Protein AF-A0AAW2R9Z6-F1 (afdb_monomer_lite)

Secondary structure (DSSP, 8-state):
---TTSSTTSB-TTT--B--TTS--EEETTTEEESSHHHHHHHHHHHHHTTS---------------

Structure (mmCIF, N/CA/C/O backbone):
data_AF-A0AAW2R9Z6-F1
#
_entry.id   AF-A0AAW2R9Z6-F1
#
loop_
_atom_site.group_PDB
_atom_site.id
_atom_site.type_symbol
_atom_site.label_atom_id
_atom_site.label_alt_id
_atom_site.label_comp_id
_atom_site.label_asym_id
_atom_site.label_entity_id
_atom_site.label_seq_id
_atom_site.pdbx_PDB_ins_code
_atom_site.Cartn_x
_atom_site.Cartn_y
_atom_site.Cartn_z
_atom_site.occupancy
_atom_site.B_iso_or_equiv
_atom_site.auth_seq_id
_atom_site.auth_comp_id
_atom_site.auth_asym_id
_atom_site.auth_atom_id
_atom_site.pdbx_PDB_model_num
ATOM 1 N N . MET A 1 1 ? -20.249 -19.308 6.468 1.00 40.75 1 MET A N 1
ATOM 2 C CA . MET A 1 1 ? -19.522 -18.863 5.263 1.00 40.75 1 MET A CA 1
ATOM 3 C C . MET A 1 1 ? -18.389 -17.968 5.734 1.00 40.75 1 MET A C 1
ATOM 5 O O . MET A 1 1 ? -18.574 -16.763 5.814 1.00 40.75 1 MET A O 1
ATOM 9 N N . SER A 1 2 ? -17.275 -18.556 6.172 1.00 47.16 2 SER A N 1
ATOM 10 C CA . SER A 1 2 ? -16.106 -17.785 6.607 1.00 47.16 2 SER A CA 1
ATOM 11 C C . SER A 1 2 ? -15.213 -17.599 5.393 1.00 47.16 2 SER A C 1
ATOM 13 O O . SER A 1 2 ? -14.589 -18.557 4.947 1.00 47.16 2 SER A O 1
ATOM 15 N N . TYR A 1 3 ? -15.221 -16.401 4.816 1.00 53.12 3 TYR A N 1
ATOM 16 C CA . TYR A 1 3 ? -14.266 -16.033 3.778 1.00 53.12 3 TYR A CA 1
ATOM 17 C C . TYR A 1 3 ? -12.887 -15.911 4.445 1.00 53.12 3 TYR A C 1
ATOM 19 O O . TYR A 1 3 ? -12.723 -15.048 5.306 1.00 53.12 3 TYR A O 1
ATOM 27 N N . PRO A 1 4 ? -11.887 -16.741 4.099 1.00 52.62 4 PRO A N 1
ATOM 28 C CA . PRO A 1 4 ? -10.563 -16.714 4.730 1.00 52.62 4 PRO A CA 1
ATOM 29 C C . PRO A 1 4 ? -9.714 -15.509 4.274 1.00 52.62 4 PRO A C 1
ATOM 31 O O . PRO A 1 4 ? -8.489 -15.550 4.306 1.00 52.62 4 PRO A O 1
ATOM 34 N N . SER A 1 5 ? -10.351 -14.429 3.819 1.00 53.59 5 SER A N 1
ATOM 35 C CA . SER A 1 5 ? -9.722 -13.329 3.090 1.00 53.59 5 SER A CA 1
ATOM 36 C C . SER A 1 5 ? -9.664 -12.009 3.860 1.00 53.59 5 SER A C 1
ATOM 38 O O . SER A 1 5 ? -9.339 -10.981 3.278 1.00 53.59 5 SER A O 1
ATOM 40 N N . GLU A 1 6 ? -9.963 -11.999 5.161 1.00 52.84 6 GLU A N 1
ATOM 41 C CA . GLU A 1 6 ? -9.838 -10.781 5.983 1.00 52.84 6 GLU A CA 1
ATOM 42 C C . GLU A 1 6 ? -8.413 -10.547 6.511 1.00 52.84 6 GLU A C 1
ATOM 44 O O . GLU A 1 6 ? -8.103 -9.472 7.023 1.00 52.84 6 GLU A O 1
ATOM 49 N N . SER A 1 7 ? -7.513 -11.527 6.385 1.00 58.56 7 SER A N 1
ATOM 50 C CA . SER A 1 7 ? -6.204 -11.462 7.042 1.00 58.56 7 SER A CA 1
ATOM 51 C C . SER A 1 7 ? -5.137 -10.718 6.235 1.00 58.56 7 SER A C 1
ATOM 53 O O . SER A 1 7 ? -4.320 -10.022 6.832 1.00 58.56 7 SER A O 1
ATOM 55 N N . PHE A 1 8 ? -5.133 -10.794 4.901 1.00 64.12 8 PHE A N 1
ATOM 56 C CA . PHE A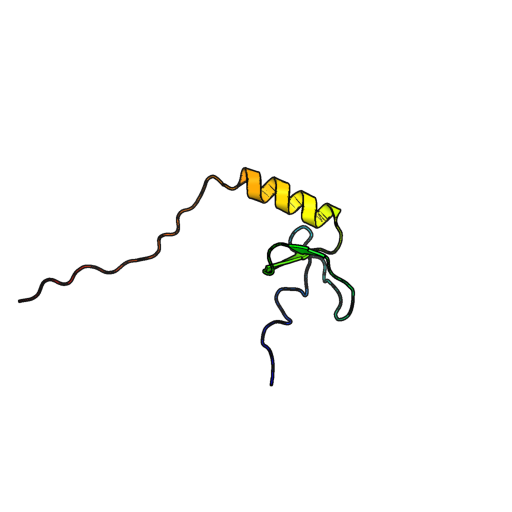 1 8 ? -4.052 -10.202 4.092 1.00 64.12 8 PHE A CA 1
ATOM 57 C C . PHE A 1 8 ? -4.182 -8.683 3.887 1.00 64.12 8 PHE A C 1
ATOM 59 O O . PHE A 1 8 ? -3.188 -8.011 3.631 1.00 64.12 8 PHE A O 1
ATOM 66 N N . LEU A 1 9 ? -5.377 -8.118 4.080 1.00 72.81 9 LEU A N 1
ATOM 67 C CA . LEU A 1 9 ? -5.635 -6.675 3.953 1.00 72.81 9 LEU A CA 1
ATOM 68 C C . LEU A 1 9 ? -5.673 -5.946 5.304 1.00 72.81 9 LEU A C 1
ATOM 70 O O . LEU A 1 9 ? -6.031 -4.772 5.371 1.00 72.81 9 LEU A O 1
ATOM 74 N N . SER A 1 10 ? -5.303 -6.631 6.387 1.00 76.69 10 SER A N 1
ATOM 75 C CA . SER A 1 10 ? -5.314 -6.073 7.743 1.00 76.69 10 SER A CA 1
ATOM 76 C C . SER A 1 10 ? -4.037 -5.301 8.095 1.00 76.69 10 SER A C 1
ATOM 78 O O . SER A 1 10 ? -3.941 -4.719 9.176 1.00 76.69 10 SER A O 1
ATOM 80 N N . PHE A 1 11 ? -3.057 -5.238 7.186 1.00 83.31 11 PHE A N 1
ATOM 81 C CA . PHE A 1 11 ? -1.810 -4.496 7.372 1.00 83.31 11 PHE A CA 1
ATOM 82 C C . PHE A 1 11 ? -1.382 -3.781 6.087 1.00 83.31 11 PHE A C 1
ATOM 84 O O . PHE A 1 11 ? -1.631 -4.243 4.979 1.00 83.31 11 PHE A O 1
ATOM 91 N N . CYS A 1 12 ? -0.721 -2.636 6.242 1.00 87.38 12 CYS A N 1
ATOM 92 C CA . CYS A 1 12 ? -0.137 -1.885 5.146 1.00 87.38 12 CYS A CA 1
ATOM 93 C C . CYS A 1 12 ? 1.090 -2.632 4.632 1.00 87.38 12 CYS A C 1
ATOM 95 O O . CYS A 1 12 ? 2.022 -2.858 5.398 1.00 87.38 12 CYS A O 1
ATOM 97 N N . TYR A 1 13 ? 1.133 -2.948 3.344 1.00 84.19 13 TYR A N 1
ATOM 98 C CA . TYR A 1 13 ? 2.248 -3.687 2.759 1.00 84.19 13 TYR A CA 1
ATOM 99 C C . TYR A 1 13 ? 3.572 -2.899 2.833 1.00 84.19 13 TYR A C 1
ATOM 101 O O . TYR A 1 13 ? 4.615 -3.454 3.162 1.00 84.19 13 TYR A O 1
ATOM 109 N N . CYS A 1 14 ? 3.510 -1.572 2.659 1.00 86.62 14 CYS A N 1
ATOM 110 C CA . CYS A 1 14 ? 4.683 -0.691 2.680 1.00 86.62 14 CYS A CA 1
ATOM 111 C C . CYS A 1 14 ? 5.252 -0.465 4.096 1.00 86.62 14 CYS A C 1
ATOM 113 O O . CYS A 1 14 ? 6.448 -0.612 4.327 1.00 86.62 14 CYS A O 1
ATOM 115 N N . CYS A 1 15 ? 4.409 -0.098 5.070 1.00 87.50 15 CYS A N 1
ATOM 116 C CA . CYS A 1 15 ? 4.869 0.295 6.413 1.00 87.50 15 CYS A CA 1
ATOM 117 C C . CYS A 1 15 ? 4.528 -0.708 7.523 1.00 87.50 15 CYS A C 1
ATOM 119 O O . CYS A 1 15 ? 4.771 -0.424 8.695 1.00 87.50 15 CYS A O 1
ATOM 121 N N . LYS A 1 16 ? 3.925 -1.852 7.176 1.00 83.25 16 LYS A N 1
ATOM 122 C CA . LYS A 1 16 ? 3.491 -2.931 8.085 1.00 83.25 16 LYS A CA 1
ATOM 123 C C . LYS A 1 16 ? 2.581 -2.486 9.239 1.00 83.25 16 LYS A C 1
ATOM 125 O O . LYS A 1 16 ? 2.393 -3.218 10.207 1.00 83.25 16 LYS A O 1
ATOM 130 N N . LYS A 1 17 ? 1.973 -1.297 9.147 1.00 86.12 17 LYS A N 1
ATOM 131 C CA . LYS A 1 17 ? 0.977 -0.822 10.121 1.00 86.12 17 LYS A CA 1
ATOM 132 C C . LYS A 1 17 ? -0.322 -1.592 9.983 1.00 86.12 17 LYS A C 1
ATOM 134 O O . LYS A 1 17 ? -0.765 -1.825 8.867 1.00 86.12 17 LYS A O 1
ATOM 139 N N . ASN A 1 18 ? -0.971 -1.888 11.102 1.00 85.38 18 ASN A N 1
ATOM 140 C CA . ASN A 1 18 ? -2.305 -2.471 11.086 1.00 85.38 18 ASN A CA 1
ATOM 141 C C . ASN A 1 18 ? -3.315 -1.496 10.450 1.00 85.38 18 ASN A C 1
ATOM 143 O O . ASN A 1 18 ? -3.460 -0.347 10.877 1.00 85.38 18 ASN A O 1
ATOM 147 N N . LEU A 1 19 ? -3.975 -1.968 9.400 1.00 82.12 19 LEU A N 1
ATOM 148 C CA . LEU A 1 19 ? -5.130 -1.347 8.782 1.00 82.12 19 LEU A CA 1
ATOM 149 C C . LEU A 1 19 ? -6.334 -1.836 9.577 1.00 82.12 19 LEU A C 1
ATOM 151 O O . LEU A 1 19 ? -6.774 -2.970 9.415 1.00 82.12 19 LEU A O 1
ATOM 155 N N . GLY A 1 20 ? -6.786 -1.010 10.520 1.00 74.88 20 GLY A N 1
ATOM 156 C CA . GLY A 1 20 ? -7.863 -1.392 11.429 1.00 74.88 20 GLY A CA 1
ATOM 157 C C . GLY A 1 20 ? -9.087 -1.916 10.673 1.00 74.88 20 GLY A C 1
ATOM 158 O O . GLY A 1 20 ? -9.461 -1.363 9.637 1.00 74.88 20 GLY A O 1
ATOM 159 N N . GLN A 1 21 ? -9.712 -2.968 11.207 1.00 67.69 21 GLN A N 1
ATOM 160 C CA . GLN A 1 21 ? -10.929 -3.549 10.638 1.00 67.69 21 GLN A CA 1
ATOM 161 C C . GLN A 1 21 ? -12.011 -2.470 10.477 1.00 67.69 21 GLN A C 1
ATOM 163 O O . GLN A 1 21 ? -12.324 -1.746 11.423 1.00 67.69 21 GLN A O 1
ATOM 168 N N . GLY A 1 22 ? -12.561 -2.349 9.266 1.00 66.12 22 GLY A N 1
ATOM 169 C CA . GLY A 1 22 ? -13.641 -1.408 8.954 1.00 66.12 22 GLY A CA 1
ATOM 170 C C . GLY A 1 22 ? -13.210 0.020 8.595 1.00 66.12 22 GLY A C 1
ATOM 171 O O . GLY A 1 22 ? -14.071 0.890 8.505 1.00 66.12 22 GLY A O 1
ATOM 172 N N . LYS A 1 23 ? -11.914 0.289 8.385 1.00 68.38 23 LYS A N 1
ATOM 173 C CA . LYS A 1 23 ? -11.455 1.541 7.757 1.00 68.38 23 LYS A CA 1
ATOM 174 C C . LYS A 1 23 ? -11.276 1.356 6.253 1.00 68.38 23 LYS A C 1
ATOM 176 O O . LYS A 1 23 ? -10.829 0.299 5.819 1.00 68.38 23 LYS A O 1
ATOM 181 N N . ASP A 1 24 ? -11.567 2.398 5.477 1.00 79.06 24 ASP A N 1
ATOM 182 C CA . ASP A 1 24 ? -11.229 2.435 4.055 1.00 79.06 24 ASP A CA 1
ATOM 183 C C . ASP A 1 24 ? -9.717 2.256 3.869 1.00 79.06 24 ASP A C 1
ATOM 185 O O . ASP A 1 24 ? -8.901 2.979 4.451 1.00 79.06 24 ASP A O 1
ATOM 189 N N . ILE A 1 25 ? -9.347 1.265 3.062 1.00 83.50 25 ILE A N 1
ATOM 190 C CA . ILE A 1 25 ? -7.961 0.928 2.737 1.00 83.50 25 ILE A CA 1
ATOM 191 C C . ILE A 1 25 ? -7.695 1.181 1.258 1.00 83.50 25 ILE A C 1
ATOM 193 O O . ILE A 1 25 ? -8.564 1.004 0.404 1.00 83.50 25 ILE A O 1
ATOM 197 N N . TYR A 1 26 ? -6.462 1.559 0.935 1.00 84.31 26 TYR A N 1
ATOM 198 C CA . TYR A 1 26 ? -6.045 1.731 -0.450 1.00 84.31 26 TYR A CA 1
ATOM 199 C C . TYR A 1 26 ? -5.559 0.388 -0.980 1.00 84.31 26 TYR A C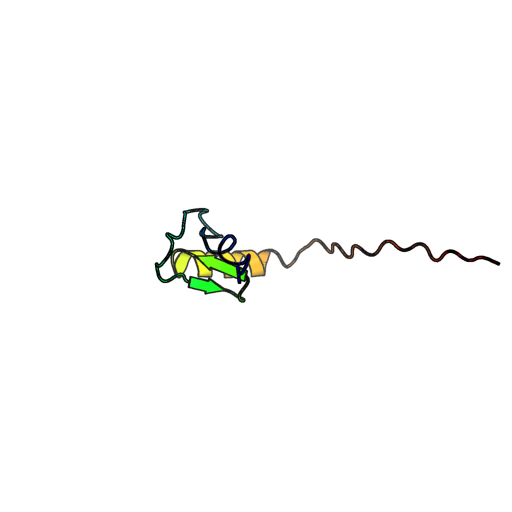 1
ATOM 201 O O . TYR A 1 26 ? -4.541 -0.117 -0.520 1.00 84.31 26 TYR A O 1
ATOM 209 N N . MET A 1 27 ? -6.268 -0.191 -1.944 1.00 83.19 27 MET A N 1
ATOM 210 C CA . MET A 1 27 ? -5.887 -1.465 -2.556 1.00 83.19 27 MET A CA 1
ATOM 211 C C . MET A 1 27 ? -5.072 -1.247 -3.840 1.00 83.19 27 MET A C 1
ATOM 213 O O . MET A 1 27 ? -5.313 -0.291 -4.584 1.00 83.19 27 MET A O 1
ATOM 217 N N . TYR A 1 28 ? -4.119 -2.136 -4.115 1.00 82.69 28 TYR A N 1
ATOM 218 C CA . TYR A 1 28 ? -3.378 -2.219 -5.376 1.00 82.69 28 TYR A CA 1
ATOM 219 C C . TYR A 1 28 ? -3.401 -3.660 -5.890 1.00 82.69 28 TYR A C 1
ATOM 221 O O . TYR A 1 28 ? -3.154 -4.591 -5.125 1.00 82.69 28 TYR A O 1
ATOM 229 N N . ARG A 1 29 ? -3.756 -3.831 -7.170 1.00 81.25 29 ARG A N 1
ATOM 230 C CA . ARG A 1 29 ? -3.868 -5.122 -7.885 1.00 81.25 29 ARG A CA 1
ATOM 231 C C . ARG A 1 29 ? -4.771 -6.194 -7.243 1.00 81.25 29 ARG A C 1
ATOM 233 O O . ARG A 1 29 ? -4.819 -7.304 -7.739 1.00 81.25 29 ARG A O 1
ATOM 240 N N . GLY A 1 30 ? -5.531 -5.866 -6.196 1.00 76.69 30 GLY A N 1
ATOM 241 C CA . GLY A 1 30 ? -6.412 -6.816 -5.501 1.00 76.69 30 GLY A CA 1
ATOM 242 C C . GLY A 1 30 ? -5.751 -7.563 -4.338 1.00 76.69 30 GLY A C 1
ATOM 243 O O . GLY A 1 30 ? -6.448 -8.156 -3.523 1.00 76.69 30 GLY A O 1
ATOM 244 N N . GLU A 1 31 ? -4.423 -7.492 -4.231 1.00 77.88 31 GLU A N 1
ATOM 245 C CA . GLU A 1 31 ? -3.628 -8.356 -3.345 1.00 77.88 31 GLU A CA 1
ATOM 246 C C . GLU A 1 31 ? -2.859 -7.564 -2.277 1.00 77.88 31 GLU A C 1
ATOM 248 O O . GLU A 1 31 ? -2.486 -8.114 -1.242 1.00 77.88 31 GLU A O 1
ATOM 253 N N . LYS A 1 32 ? -2.652 -6.255 -2.488 1.00 84.19 32 LYS A N 1
ATOM 254 C CA . LYS A 1 32 ? -1.892 -5.383 -1.577 1.00 84.19 32 LYS A CA 1
ATOM 255 C C . LYS A 1 32 ? -2.773 -4.278 -0.995 1.00 84.19 32 LYS A C 1
ATOM 257 O O . LYS A 1 32 ? -3.477 -3.590 -1.738 1.00 84.19 32 LYS A O 1
ATOM 262 N N . ALA A 1 33 ? -2.693 -4.067 0.321 1.00 86.88 33 ALA A N 1
ATOM 263 C CA . ALA A 1 33 ? -3.385 -2.993 1.036 1.00 86.88 33 ALA A CA 1
ATOM 264 C C . ALA A 1 33 ? -2.413 -1.940 1.582 1.00 86.88 33 ALA A C 1
ATOM 266 O O . ALA A 1 33 ? -1.311 -2.260 2.030 1.00 86.88 33 ALA A O 1
ATOM 267 N N . PHE A 1 34 ? -2.844 -0.679 1.604 1.00 88.56 34 PHE A N 1
ATOM 268 C CA . PHE A 1 34 ? -2.054 0.446 2.092 1.00 88.56 34 PHE A CA 1
ATOM 269 C C . PHE A 1 34 ? -2.870 1.376 2.982 1.00 88.56 34 PHE A C 1
ATOM 271 O O . PHE A 1 34 ? -4.059 1.609 2.763 1.00 88.56 34 PHE A O 1
ATOM 278 N N . CYS A 1 35 ? -2.191 1.967 3.967 1.00 88.56 35 CYS A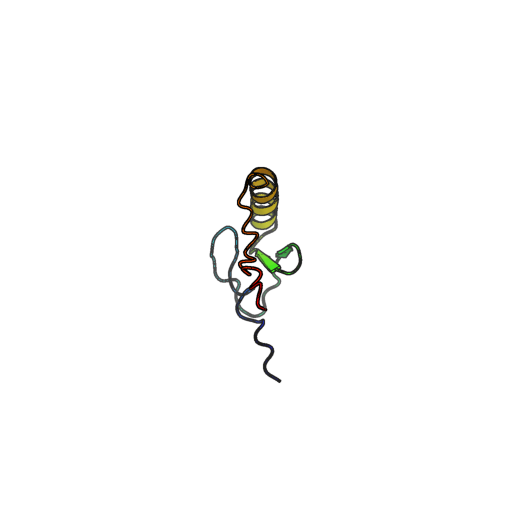 N 1
ATOM 279 C CA . CYS A 1 35 ? -2.791 2.951 4.870 1.00 88.56 35 CYS A CA 1
ATOM 280 C C . CYS A 1 35 ? -2.945 4.335 4.231 1.00 88.56 35 CYS A C 1
ATOM 282 O O . CYS A 1 35 ? -3.623 5.193 4.786 1.00 88.56 35 CYS A O 1
ATOM 284 N N . SER A 1 36 ? -2.269 4.579 3.108 1.00 88.94 36 SER A N 1
ATOM 285 C CA . SER A 1 36 ? -2.282 5.852 2.396 1.00 88.94 36 SER A CA 1
ATOM 286 C C . SER A 1 36 ? -1.916 5.661 0.926 1.00 88.94 36 SER A C 1
ATOM 288 O O . SER A 1 36 ? -1.265 4.679 0.553 1.00 88.94 36 SER A O 1
ATOM 290 N N . SER A 1 37 ? -2.287 6.636 0.097 1.00 88.12 37 SER A N 1
ATOM 291 C CA . SER A 1 37 ? -1.877 6.716 -1.309 1.00 88.12 37 SER A CA 1
ATOM 292 C C . SER A 1 37 ? -0.356 6.786 -1.476 1.00 88.12 37 SER A C 1
ATOM 294 O O . SER A 1 37 ? 0.180 6.203 -2.410 1.00 88.12 37 SER A O 1
ATOM 296 N N . GLU A 1 38 ? 0.353 7.428 -0.544 1.00 91.12 38 GLU A N 1
ATOM 297 C CA . GLU A 1 38 ? 1.816 7.521 -0.570 1.00 91.12 38 GLU A CA 1
ATOM 298 C C . GLU A 1 38 ? 2.486 6.149 -0.387 1.00 91.12 38 GLU A C 1
ATOM 300 O O . GLU A 1 38 ? 3.433 5.818 -1.096 1.00 91.12 38 GLU A O 1
ATOM 305 N N . CYS A 1 39 ? 1.960 5.314 0.519 1.00 89.06 39 CYS A N 1
ATOM 306 C CA . CYS A 1 39 ? 2.435 3.939 0.692 1.00 89.06 39 CYS A CA 1
ATOM 307 C C . CYS A 1 39 ? 2.180 3.090 -0.562 1.00 89.06 39 CYS A C 1
ATOM 309 O O . CYS A 1 39 ? 3.031 2.288 -0.935 1.00 89.06 39 CYS A O 1
ATOM 311 N N . ARG A 1 40 ? 1.041 3.296 -1.236 1.00 89.19 40 ARG A N 1
ATOM 312 C CA . ARG A 1 40 ? 0.739 2.645 -2.518 1.00 89.19 40 ARG A CA 1
ATOM 313 C C . ARG A 1 40 ? 1.698 3.090 -3.627 1.00 89.19 40 ARG A C 1
ATOM 315 O O . ARG A 1 40 ? 2.142 2.257 -4.406 1.00 89.19 40 ARG A O 1
ATOM 322 N N . TYR A 1 41 ? 2.009 4.383 -3.703 1.00 88.50 41 TYR A N 1
ATOM 323 C CA . TYR A 1 41 ? 2.940 4.918 -4.699 1.00 88.50 41 TYR A CA 1
ATOM 324 C C . TYR A 1 41 ? 4.360 4.380 -4.491 1.00 88.50 41 TYR A C 1
ATOM 326 O O . TYR A 1 41 ? 5.001 3.967 -5.448 1.00 88.50 41 TYR A O 1
ATOM 334 N N . LYS A 1 42 ? 4.826 4.307 -3.236 1.00 88.12 42 LYS A N 1
ATOM 335 C CA . LYS A 1 42 ? 6.115 3.681 -2.898 1.00 88.12 42 LYS A CA 1
ATOM 336 C C . LYS A 1 42 ? 6.203 2.240 -3.389 1.00 88.12 42 LYS A C 1
ATOM 338 O O . LYS A 1 42 ? 7.216 1.877 -3.970 1.00 88.12 42 LYS A O 1
ATOM 343 N N . GLU A 1 43 ? 5.148 1.451 -3.195 1.00 86.69 43 GLU A N 1
ATOM 344 C CA . GLU A 1 43 ? 5.122 0.077 -3.699 1.00 86.69 43 GLU A CA 1
ATOM 345 C C . GLU A 1 43 ? 5.160 0.020 -5.226 1.00 86.69 43 GLU A C 1
ATOM 347 O O . GLU A 1 43 ? 5.887 -0.792 -5.770 1.00 86.69 43 GLU A O 1
ATOM 352 N N . MET A 1 44 ? 4.419 0.888 -5.920 1.00 85.19 44 MET A N 1
ATOM 353 C CA . MET A 1 44 ? 4.442 0.949 -7.386 1.00 85.19 44 MET A CA 1
ATOM 354 C C . MET A 1 44 ? 5.856 1.220 -7.919 1.00 85.19 44 MET A C 1
ATOM 356 O O . MET A 1 44 ? 6.284 0.552 -8.851 1.00 85.19 44 MET A O 1
ATOM 360 N N . MET A 1 45 ? 6.589 2.138 -7.282 1.00 85.88 45 MET A N 1
ATOM 361 C CA . MET A 1 45 ? 7.979 2.446 -7.638 1.00 85.88 45 MET A CA 1
ATOM 362 C C . MET A 1 45 ? 8.935 1.286 -7.330 1.00 85.88 45 MET A C 1
ATOM 364 O O . MET A 1 45 ? 9.811 0.993 -8.134 1.00 85.88 45 MET A O 1
ATOM 368 N N . LEU A 1 46 ? 8.766 0.613 -6.185 1.00 81.50 46 LEU A N 1
ATOM 369 C CA . LEU A 1 46 ? 9.578 -0.556 -5.829 1.00 81.50 46 LEU A CA 1
ATOM 370 C C . LEU A 1 46 ? 9.291 -1.747 -6.750 1.00 81.50 46 LEU A C 1
ATOM 372 O O . LEU A 1 46 ? 10.222 -2.413 -7.176 1.00 81.50 46 LEU A O 1
ATOM 376 N N . GLU A 1 47 ? 8.025 -2.003 -7.083 1.00 75.94 47 GLU A N 1
ATOM 377 C CA . GLU A 1 47 ? 7.614 -3.109 -7.953 1.00 75.94 47 GLU A CA 1
ATOM 378 C C . GLU A 1 47 ? 8.172 -2.941 -9.377 1.00 75.94 47 GLU A C 1
ATOM 380 O O . GLU A 1 47 ? 8.647 -3.919 -9.949 1.00 75.94 47 GLU A O 1
ATOM 385 N N . GLU A 1 48 ? 8.185 -1.708 -9.907 1.00 70.12 48 GLU A N 1
ATOM 386 C CA . GLU A 1 48 ? 8.853 -1.354 -11.173 1.00 70.12 48 GLU A CA 1
ATOM 387 C C . GLU A 1 48 ? 10.370 -1.591 -11.135 1.00 70.12 48 GLU A C 1
ATOM 389 O O . GLU A 1 48 ? 10.941 -2.026 -12.131 1.00 70.12 48 GLU A O 1
ATOM 394 N N . GLU A 1 49 ? 11.024 -1.347 -9.997 1.00 62.62 49 GLU A N 1
ATOM 395 C CA . GLU A 1 49 ? 12.465 -1.578 -9.831 1.00 62.62 49 GLU A CA 1
ATOM 396 C C . GLU A 1 49 ? 12.796 -3.069 -9.611 1.00 62.62 49 GLU A C 1
ATOM 398 O O . GLU A 1 49 ? 13.862 -3.538 -10.000 1.00 62.62 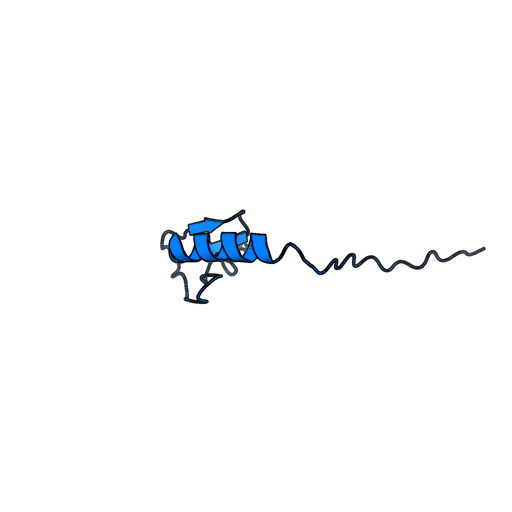49 GLU A O 1
ATOM 403 N N . THR A 1 50 ? 11.861 -3.851 -9.058 1.00 56.44 50 THR A N 1
ATOM 404 C CA . THR A 1 50 ? 12.019 -5.297 -8.803 1.00 56.44 50 THR A CA 1
ATOM 405 C C . THR A 1 50 ? 11.636 -6.208 -9.975 1.00 56.44 50 THR A C 1
ATOM 407 O O . THR A 1 50 ? 11.512 -7.415 -9.787 1.00 56.44 50 THR A O 1
ATOM 410 N N . VAL A 1 51 ? 11.476 -5.687 -11.197 1.00 57.75 51 VAL A N 1
ATOM 411 C CA . VAL A 1 51 ? 11.286 -6.543 -12.391 1.00 57.75 51 VAL A CA 1
ATOM 412 C C . VAL A 1 51 ? 12.538 -7.392 -12.709 1.00 57.75 51 VAL A C 1
ATOM 414 O O . VAL A 1 51 ? 12.478 -8.305 -13.527 1.00 57.75 51 VAL A O 1
ATOM 417 N N . GLU A 1 52 ? 13.640 -7.208 -11.980 1.00 54.81 52 GLU A N 1
ATOM 418 C CA . GLU A 1 52 ? 14.829 -8.063 -12.032 1.00 54.81 52 GLU A CA 1
ATOM 419 C C . GLU A 1 52 ? 14.810 -9.151 -10.915 1.00 54.81 52 GLU A C 1
ATOM 421 O O . GLU A 1 52 ? 15.580 -9.098 -9.958 1.00 54.81 52 GLU A O 1
ATOM 426 N N . GLY A 1 53 ? 13.936 -10.163 -11.051 1.00 48.69 53 GLY A N 1
ATOM 427 C CA . GLY A 1 53 ? 14.083 -11.517 -10.463 1.00 48.69 53 GLY A CA 1
ATOM 428 C C . GLY A 1 53 ? 13.499 -11.792 -9.054 1.00 48.69 53 GLY A C 1
ATOM 429 O O . GLY A 1 53 ? 13.351 -10.875 -8.248 1.00 48.69 53 GLY A O 1
ATOM 430 N N . PRO A 1 54 ? 13.186 -13.064 -8.696 1.00 49.19 54 PRO A N 1
ATOM 431 C CA . PRO A 1 54 ? 13.525 -14.307 -9.387 1.00 49.19 54 PRO A CA 1
ATOM 432 C C . PRO A 1 54 ? 12.318 -15.006 -10.034 1.00 49.19 54 PRO A C 1
ATOM 434 O O . PRO A 1 54 ? 11.273 -15.218 -9.420 1.00 49.19 54 PRO A O 1
ATOM 437 N N . GLU A 1 55 ? 12.521 -15.467 -11.261 1.00 53.44 55 GLU A N 1
ATOM 438 C CA . GLU A 1 55 ? 11.923 -16.695 -11.774 1.00 53.44 55 GLU A CA 1
ATOM 439 C C . GLU A 1 55 ? 11.998 -17.847 -10.751 1.00 53.44 55 GLU A C 1
ATOM 441 O O . GLU A 1 55 ? 12.936 -18.635 -10.714 1.00 53.44 55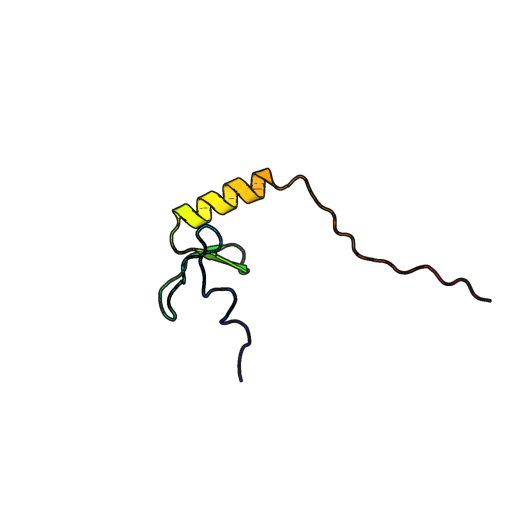 GLU A O 1
ATOM 446 N N . THR A 1 56 ? 10.974 -18.003 -9.918 1.00 52.19 56 THR A N 1
ATOM 447 C CA . THR A 1 56 ? 10.629 -19.324 -9.393 1.00 52.19 56 THR A CA 1
ATOM 448 C C . THR A 1 56 ? 9.649 -19.946 -10.375 1.00 52.19 56 THR A C 1
ATOM 450 O O . THR A 1 56 ? 8.450 -20.046 -10.117 1.00 52.19 56 THR A O 1
ATOM 453 N N . SER A 1 57 ? 10.154 -20.330 -11.548 1.00 54.84 57 SER A N 1
ATOM 454 C CA . SER A 1 57 ? 9.568 -21.430 -12.307 1.00 54.84 57 SER A CA 1
ATOM 455 C C . SER A 1 57 ? 9.832 -22.705 -11.508 1.00 54.84 57 SER A C 1
ATOM 457 O O . SER A 1 57 ? 10.760 -23.455 -11.794 1.00 54.84 57 SER A O 1
ATOM 459 N N . ASP A 1 58 ? 9.061 -22.881 -10.439 1.00 63.31 58 ASP A N 1
ATOM 460 C CA . ASP A 1 58 ? 8.946 -24.149 -9.740 1.00 63.31 58 ASP A CA 1
ATOM 461 C C . ASP A 1 58 ? 8.050 -25.033 -10.611 1.00 63.31 58 ASP A C 1
ATOM 463 O O . ASP A 1 58 ? 6.836 -24.842 -10.709 1.00 63.31 58 ASP A O 1
ATOM 467 N N . SER A 1 59 ? 8.685 -25.902 -11.386 1.00 63.16 59 SER A N 1
ATOM 468 C CA . SER A 1 59 ? 8.058 -27.071 -11.997 1.00 63.16 59 SER A CA 1
ATOM 469 C C . SER A 1 59 ? 9.153 -28.109 -12.191 1.00 63.16 59 SER A C 1
ATOM 471 O O . SER A 1 59 ? 9.638 -28.355 -13.296 1.00 63.16 59 SER A O 1
ATOM 473 N N . ASP A 1 60 ? 9.576 -28.676 -11.064 1.00 67.50 60 ASP A N 1
ATOM 474 C CA . ASP A 1 60 ? 10.099 -30.031 -11.027 1.00 67.50 60 ASP A CA 1
ATOM 475 C C . ASP A 1 60 ? 9.006 -30.983 -11.523 1.00 67.50 60 ASP A C 1
ATOM 477 O O . ASP A 1 60 ? 7.987 -31.126 -10.864 1.00 67.50 60 ASP A O 1
ATOM 481 N N . ASP A 1 61 ? 9.235 -31.662 -12.646 1.00 66.31 61 ASP A N 1
ATOM 482 C CA . ASP A 1 61 ? 8.727 -33.017 -12.873 1.00 66.31 61 ASP A CA 1
ATOM 483 C C . ASP A 1 61 ? 9.644 -33.714 -13.887 1.00 66.31 61 ASP A C 1
ATOM 485 O O . ASP A 1 61 ? 9.586 -33.517 -15.104 1.00 66.31 61 ASP A O 1
ATOM 489 N N . ILE A 1 62 ? 10.549 -34.531 -13.345 1.00 70.00 62 ILE A N 1
ATOM 490 C CA . ILE A 1 62 ? 11.367 -35.501 -14.071 1.00 70.00 62 ILE A CA 1
ATOM 491 C C . ILE A 1 62 ? 10.436 -36.366 -14.925 1.00 70.00 62 ILE A C 1
ATOM 493 O O . ILE A 1 62 ? 9.624 -37.126 -14.398 1.00 70.00 62 ILE A O 1
ATOM 497 N N . TYR A 1 63 ? 10.578 -36.288 -16.249 1.00 62.97 63 TYR A N 1
ATOM 498 C CA . TYR A 1 63 ? 9.921 -37.213 -17.168 1.00 62.97 63 TYR A CA 1
ATOM 499 C C . TYR A 1 63 ? 10.458 -38.627 -16.913 1.00 62.97 63 TYR A C 1
ATOM 501 O O . TYR A 1 63 ? 11.521 -39.019 -17.398 1.00 62.97 63 TYR A O 1
ATOM 509 N N . GLY A 1 64 ? 9.731 -39.383 -16.093 1.00 62.78 64 GLY A N 1
ATOM 510 C CA . GLY A 1 64 ? 9.935 -40.808 -15.900 1.00 62.78 64 GLY A CA 1
ATOM 511 C C . GLY A 1 64 ? 9.635 -41.554 -17.195 1.00 62.78 64 GLY A C 1
ATOM 512 O O . GLY A 1 64 ? 8.492 -41.919 -17.455 1.00 62.78 64 GLY A O 1
ATOM 513 N N . THR A 1 65 ? 10.667 -41.807 -17.997 1.00 68.50 65 THR A N 1
ATOM 514 C CA . THR A 1 65 ? 10.621 -42.815 -19.061 1.00 68.50 65 THR A CA 1
ATOM 515 C C . THR A 1 65 ? 10.747 -44.202 -18.426 1.00 68.50 65 THR A C 1
ATOM 517 O O . THR A 1 65 ? 11.841 -44.638 -18.080 1.00 68.50 65 THR A O 1
ATOM 520 N N . PHE A 1 66 ? 9.614 -44.886 -18.284 1.00 43.47 66 PHE A N 1
ATOM 521 C CA . PHE A 1 66 ? 9.497 -46.347 -18.380 1.00 43.47 66 PHE A CA 1
ATOM 522 C C . PHE A 1 66 ? 8.553 -46.609 -19.563 1.00 43.47 66 PHE A C 1
ATOM 524 O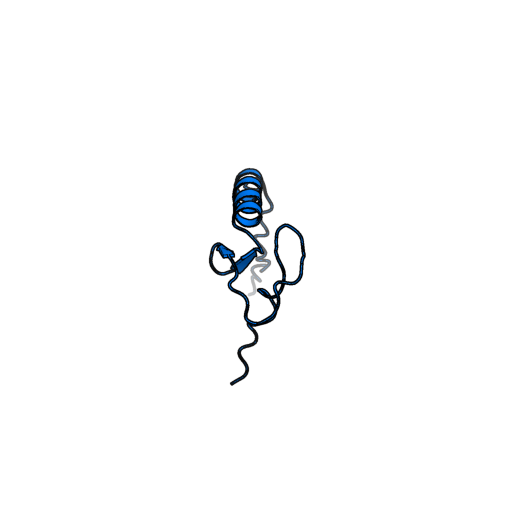 O . PHE A 1 66 ? 7.505 -45.959 -19.634 1.00 43.47 66 PHE A O 1
ATOM 531 N N . PRO A 1 67 ? 8.924 -47.467 -20.528 1.00 61.28 67 PRO A N 1
ATOM 532 C CA . PRO A 1 67 ? 9.128 -48.901 -20.297 1.00 61.28 67 PRO A CA 1
ATOM 533 C C . PRO A 1 67 ? 10.457 -49.484 -20.802 1.00 61.28 67 PRO A C 1
ATOM 535 O O . PRO A 1 67 ? 11.116 -48.860 -21.663 1.00 61.28 67 PRO A O 1
#

Organism: NCBI:txid2727403

Sequence (67 aa):
MSYPSESFLSFCYCCKKNLGQGKDIYMYRGEKAFCSSECRYKEMMLEEETVEGPETSDSDDIYGTFP

Foldseek 3Di:
DDDPPPPQQQAAPQPRHGPDPPDDWDDDPNRGTHPDPVSVVVVVVVVVVVPPDDPPPPDDDDPDDDD

InterPro domains:
  IPR007650 Zf-FLZ domain [PF04570] (3-49)
  IPR007650 Zf-FLZ domain [PS51795] (7-51)
  IPR044585 FCS-Like Zinc finger 10/11 [PTHR46868] (2-57)

Radius of gyration: 18.13 Å; chains: 1; bounding box: 34×56×32 Å

pLDDT: mean 72.23, std 14.22, range [40.75, 91.12]